Protein AF-A0A7S1ATF1-F1 (afdb_monomer_lite)

Radius of gyration: 12.48 Å; chains: 1; bounding box: 32×23×32 Å

Organism: Noctiluca scintillans (NCBI:txid2966)

Secondary structure (DSSP, 8-state):
--HHHHHHHHHHTS-TTTHHHHHHHHHH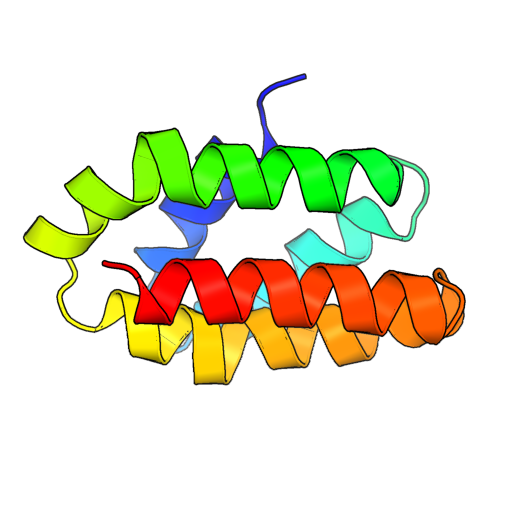HHHTTSS-HHHHHHHHHHIIIIIHHHHHHH-TTHHHHIIIIIHHHHHHHHTTTS-HHHHHHHHHHHHHHHH--

Foldseek 3Di:
DQVLLVLVLVLLPDDPVRNQVSLLVSLVCAQVPVNDPVRVLVNLVVNLPPPVVVVCVVPVCSLVCCVVRNLVSNCVSCVVPDDPVSNCVSSVVSNVSSVVD

pLDDT: mean 83.99, std 9.34, range [48.72, 93.44]

InterPro domains:
  IPR016024 Armadillo-type fold [SSF48371] (6-78)

Sequence (101 aa):
KAELPYILSQVVEARTDSRPPLFRLLVRLFTDELLSAVSVAEGLEQFMTASYPELLLDLPQLPQIIEKELLPCLRDGLKETLPPDQLSAVLENTRRSLEDR

Structure (mmCIF, N/CA/C/O backbone):
data_AF-A0A7S1ATF1-F1
#
_entry.id   AF-A0A7S1ATF1-F1
#
loop_
_atom_site.group_PDB
_atom_site.id
_atom_site.type_symbol
_atom_site.label_atom_id
_atom_site.label_alt_id
_atom_site.label_comp_id
_atom_site.label_asym_id
_atom_site.label_entity_id
_atom_site.label_seq_id
_atom_site.pdbx_PDB_ins_code
_atom_site.Cartn_x
_atom_site.Cartn_y
_atom_site.Cartn_z
_atom_site.occupancy
_atom_site.B_iso_or_equiv
_atom_site.auth_seq_id
_atom_site.auth_comp_id
_atom_site.auth_asym_id
_atom_site.auth_atom_id
_atom_site.pdbx_PDB_model_num
ATOM 1 N N . LYS A 1 1 ? -1.172 14.650 -12.412 1.00 48.72 1 LYS A N 1
ATOM 2 C CA . LYS A 1 1 ? -0.808 13.282 -11.976 1.00 48.72 1 LYS A CA 1
ATOM 3 C C . LYS A 1 1 ? -1.041 13.199 -10.471 1.00 48.72 1 LYS A C 1
ATOM 5 O O . LYS A 1 1 ? -0.131 13.493 -9.718 1.00 48.72 1 LYS A O 1
ATOM 10 N N . ALA A 1 2 ? -2.283 12.950 -10.057 1.00 55.50 2 ALA A N 1
ATOM 11 C CA . ALA A 1 2 ? -2.710 12.916 -8.649 1.00 55.50 2 ALA A CA 1
ATOM 12 C C . ALA A 1 2 ? -3.738 11.790 -8.413 1.00 55.50 2 ALA A C 1
ATOM 14 O O . ALA A 1 2 ? -4.550 11.848 -7.499 1.00 55.50 2 ALA A O 1
ATOM 15 N N . GLU A 1 3 ? -3.757 10.787 -9.293 1.00 76.12 3 GLU A N 1
ATOM 16 C CA . GLU A 1 3 ? -4.840 9.801 -9.332 1.00 76.12 3 GLU A CA 1
ATOM 17 C C . GLU A 1 3 ? -4.609 8.649 -8.352 1.00 76.12 3 GLU A C 1
ATOM 19 O O . GLU A 1 3 ? -5.575 8.125 -7.816 1.00 76.12 3 GLU A O 1
ATOM 24 N N . LEU A 1 4 ? -3.355 8.289 -8.044 1.00 80.81 4 LEU A N 1
ATOM 25 C CA . LEU A 1 4 ? -3.062 7.166 -7.143 1.00 80.81 4 LEU A CA 1
ATOM 26 C C . LEU A 1 4 ? -3.563 7.3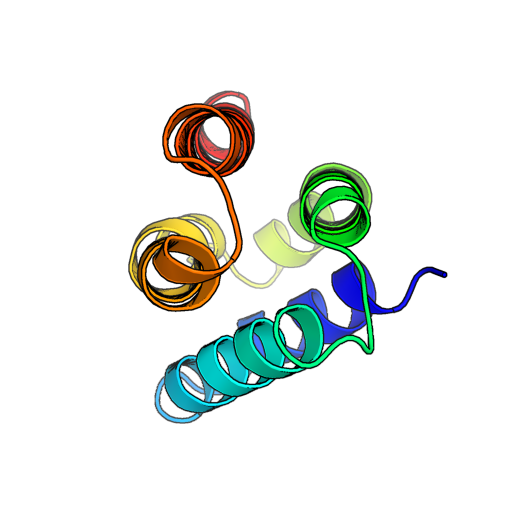99 -5.702 1.00 80.81 4 LEU A C 1
ATOM 28 O O . LEU A 1 4 ? -4.281 6.530 -5.216 1.00 80.81 4 LEU A O 1
ATOM 32 N N . PRO A 1 5 ? -3.285 8.534 -5.029 1.00 85.56 5 PRO A N 1
ATOM 33 C CA . PRO A 1 5 ? -3.807 8.774 -3.680 1.00 85.56 5 PRO A CA 1
ATOM 34 C C . PRO A 1 5 ? -5.333 8.705 -3.619 1.00 85.56 5 PRO A C 1
ATOM 36 O O . PRO A 1 5 ? -5.897 8.097 -2.713 1.00 85.56 5 PRO A O 1
ATOM 39 N N . TYR A 1 6 ? -5.988 9.273 -4.633 1.00 86.81 6 TYR A N 1
ATOM 40 C CA . TYR A 1 6 ? -7.439 9.280 -4.751 1.00 86.81 6 TYR A CA 1
ATOM 41 C C . TYR A 1 6 ? -8.014 7.882 -5.017 1.00 86.81 6 TYR A C 1
ATOM 43 O O . TYR A 1 6 ? -8.937 7.454 -4.340 1.00 86.81 6 TYR A O 1
ATOM 51 N N . ILE A 1 7 ? -7.471 7.122 -5.971 1.00 87.31 7 ILE A N 1
ATOM 52 C CA . ILE A 1 7 ? -7.956 5.760 -6.236 1.00 87.31 7 ILE A CA 1
ATOM 53 C C . ILE A 1 7 ? -7.700 4.874 -5.013 1.00 87.31 7 ILE A C 1
ATOM 55 O O . ILE A 1 7 ? -8.555 4.076 -4.637 1.00 87.31 7 ILE A O 1
ATOM 59 N N . LEU A 1 8 ? -6.544 5.026 -4.364 1.00 89.00 8 LEU A N 1
ATOM 60 C CA . LEU A 1 8 ? -6.194 4.241 -3.190 1.00 89.00 8 LEU A CA 1
ATOM 61 C C . LEU A 1 8 ? -7.120 4.539 -2.005 1.00 89.00 8 LEU A C 1
ATOM 63 O O . LEU A 1 8 ? -7.519 3.585 -1.340 1.00 89.00 8 LEU A O 1
ATOM 67 N N . SER A 1 9 ? -7.526 5.800 -1.788 1.00 90.12 9 SER A N 1
ATOM 68 C CA . SER A 1 9 ? -8.518 6.144 -0.758 1.00 90.12 9 SER A CA 1
ATOM 69 C C . SER A 1 9 ? -9.844 5.421 -0.990 1.00 90.12 9 SER A C 1
ATOM 71 O O . SER A 1 9 ? -10.343 4.744 -0.097 1.00 90.12 9 SER A O 1
ATOM 73 N N . GLN A 1 10 ? -10.334 5.421 -2.231 1.00 90.88 10 GLN A N 1
ATOM 74 C CA . GLN A 1 10 ? -11.572 4.720 -2.578 1.00 90.88 10 GLN A CA 1
ATOM 75 C C . GLN A 1 10 ? -11.459 3.199 -2.410 1.00 90.88 10 GLN A C 1
ATOM 77 O O . GLN A 1 10 ? -12.417 2.530 -2.019 1.00 90.88 10 GLN A O 1
ATOM 82 N N . VAL A 1 11 ? -10.290 2.623 -2.703 1.00 91.50 11 VAL A N 1
ATOM 83 C CA . VAL A 1 11 ? -10.084 1.176 -2.583 1.00 91.50 11 VAL A CA 1
ATOM 84 C C . VAL A 1 11 ? -9.997 0.736 -1.124 1.00 91.50 11 VAL A C 1
ATOM 86 O O . VAL A 1 11 ? -10.547 -0.313 -0.796 1.00 91.50 11 VAL A O 1
ATOM 89 N N . VAL A 1 12 ? -9.360 1.498 -0.230 1.00 91.38 12 VAL A N 1
ATOM 90 C CA . VAL A 1 12 ? -9.268 1.099 1.190 1.00 91.38 12 VAL A CA 1
ATOM 91 C C . VAL A 1 12 ? -10.621 1.151 1.906 1.00 91.38 12 VAL A C 1
ATOM 93 O O . VAL A 1 12 ? -10.866 0.330 2.793 1.00 91.38 12 VAL A O 1
ATOM 96 N N . GLU A 1 13 ? -11.514 2.042 1.471 1.00 89.75 13 GLU A N 1
ATOM 97 C CA . GLU A 1 13 ? -12.898 2.162 1.951 1.00 89.75 13 GLU A CA 1
ATOM 98 C C . GLU A 1 13 ? -13.838 1.082 1.384 1.00 89.75 13 GLU A C 1
ATOM 100 O O . GLU A 1 13 ? -14.938 0.866 1.902 1.00 89.75 13 GLU A O 1
ATOM 105 N N . ALA A 1 14 ? -13.425 0.366 0.333 1.00 90.50 14 ALA A N 1
ATOM 106 C CA . ALA A 1 14 ? -14.230 -0.697 -0.251 1.00 90.50 14 ALA A CA 1
ATOM 107 C C . ALA A 1 14 ? -14.420 -1.880 0.717 1.00 90.50 14 ALA A C 1
ATOM 109 O O . ALA A 1 14 ? -13.652 -2.114 1.656 1.00 90.50 14 ALA A O 1
ATOM 110 N N . ARG A 1 15 ? -15.456 -2.684 0.450 1.00 86.19 15 ARG A N 1
ATOM 111 C CA . ARG A 1 15 ? -15.754 -3.895 1.228 1.00 86.19 15 ARG A CA 1
ATOM 112 C C . ARG A 1 15 ? -14.573 -4.872 1.184 1.00 86.19 15 ARG A C 1
ATOM 114 O O . ARG A 1 15 ? -13.915 -5.008 0.154 1.00 86.19 15 ARG A O 1
ATOM 121 N N . THR A 1 16 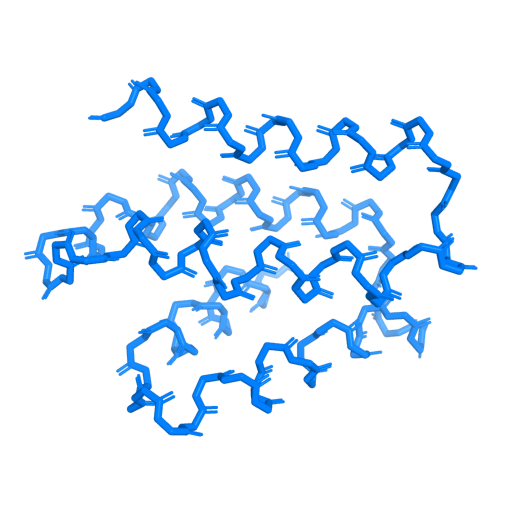? -14.342 -5.584 2.286 1.00 85.75 16 THR A N 1
ATOM 122 C CA . THR A 1 16 ? -13.205 -6.504 2.474 1.00 85.75 16 THR A CA 1
ATOM 123 C C . THR A 1 16 ? -13.057 -7.547 1.360 1.00 85.75 16 THR A C 1
ATOM 125 O O . THR A 1 16 ? -11.944 -7.892 0.985 1.00 85.75 16 THR A O 1
ATOM 128 N N . ASP A 1 17 ? -14.165 -8.040 0.809 1.00 86.81 17 ASP A N 1
ATOM 129 C CA . ASP A 1 17 ? -14.203 -8.988 -0.311 1.00 86.81 17 ASP A CA 1
ATOM 130 C C . ASP A 1 17 ? -13.786 -8.356 -1.652 1.00 86.81 17 ASP A C 1
ATOM 132 O O . ASP A 1 17 ? -13.201 -9.027 -2.506 1.00 86.81 17 ASP A O 1
ATOM 136 N N . SER A 1 18 ? -14.022 -7.055 -1.816 1.00 88.44 18 SER A N 1
ATOM 137 C CA . SER A 1 18 ? -13.684 -6.289 -3.018 1.00 88.44 18 SER A CA 1
ATOM 138 C C . SER A 1 18 ? -12.258 -5.730 -3.013 1.00 88.44 18 SER A C 1
ATOM 140 O O . SER A 1 18 ? -11.703 -5.493 -4.085 1.00 88.44 18 SER A O 1
ATOM 142 N N . ARG A 1 19 ? -11.627 -5.527 -1.849 1.00 91.31 19 ARG A N 1
ATOM 143 C CA . ARG A 1 19 ? -10.297 -4.890 -1.770 1.00 91.31 19 ARG A CA 1
ATOM 144 C C . ARG A 1 19 ? -9.172 -5.668 -2.459 1.00 91.31 19 ARG A C 1
ATOM 146 O O . ARG A 1 19 ? -8.477 -5.063 -3.274 1.00 91.31 19 ARG A O 1
ATOM 153 N N . PRO A 1 20 ? -8.980 -6.985 -2.244 1.00 87.62 20 PRO A N 1
ATOM 154 C CA . PRO A 1 20 ? -7.870 -7.709 -2.867 1.00 87.62 20 PRO A CA 1
ATOM 155 C C . PRO A 1 20 ? -7.850 -7.665 -4.407 1.00 87.62 20 PRO A C 1
ATOM 157 O O . PRO A 1 20 ? -6.783 -7.428 -4.980 1.00 87.62 20 PRO A O 1
ATOM 160 N N . PRO A 1 21 ? -8.969 -7.879 -5.136 1.00 88.31 21 PRO A N 1
ATOM 161 C CA . PRO A 1 21 ? -8.959 -7.715 -6.588 1.00 88.31 21 PRO A CA 1
ATOM 162 C C . PRO A 1 21 ? -8.739 -6.259 -7.022 1.00 88.31 21 PRO A C 1
ATOM 164 O O . PRO A 1 21 ? -8.073 -6.054 -8.035 1.00 88.31 21 PRO A O 1
ATOM 167 N N . LEU A 1 22 ? -9.214 -5.266 -6.261 1.00 91.12 22 LEU A N 1
ATOM 168 C CA . LEU A 1 22 ? -8.973 -3.847 -6.548 1.00 91.12 22 LEU A CA 1
ATOM 169 C C . LEU A 1 22 ? -7.506 -3.447 -6.341 1.00 91.12 22 LEU A C 1
ATOM 171 O O . LEU A 1 22 ? -6.949 -2.763 -7.193 1.00 91.12 22 LEU A O 1
ATOM 175 N N . PHE A 1 23 ? -6.845 -3.928 -5.284 1.00 89.94 23 PHE A N 1
ATOM 176 C CA . PHE A 1 23 ? -5.407 -3.717 -5.091 1.00 89.94 23 PHE A CA 1
ATOM 177 C C . PHE A 1 23 ? -4.592 -4.344 -6.218 1.00 89.94 23 PHE A C 1
ATOM 179 O O . PHE A 1 23 ? -3.692 -3.703 -6.750 1.00 89.94 23 PHE A O 1
ATOM 186 N N . ARG A 1 24 ? -4.933 -5.564 -6.650 1.00 86.88 24 ARG A N 1
ATOM 187 C CA . ARG A 1 24 ? -4.273 -6.192 -7.806 1.00 86.88 24 ARG A CA 1
ATOM 188 C C . ARG A 1 24 ? -4.496 -5.419 -9.102 1.00 86.88 24 ARG A C 1
ATOM 190 O O . ARG A 1 24 ? 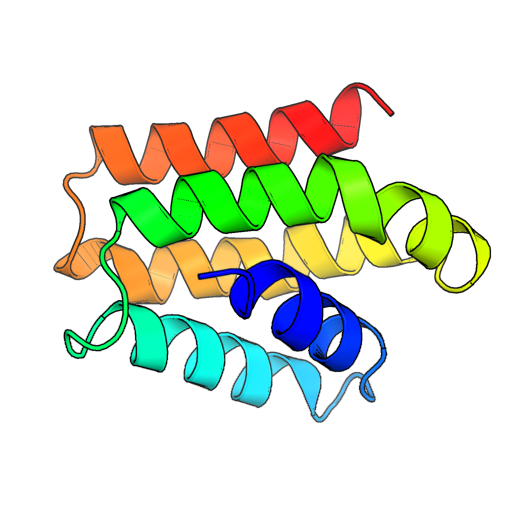-3.578 -5.343 -9.913 1.00 86.88 24 ARG A O 1
ATOM 197 N N . LEU A 1 25 ? -5.692 -4.864 -9.307 1.00 85.56 25 LEU A N 1
ATOM 198 C CA . LEU A 1 25 ? -5.982 -4.016 -10.461 1.00 85.56 25 LEU A CA 1
ATOM 199 C C . LEU A 1 25 ? -5.152 -2.730 -10.420 1.00 85.56 25 LEU A C 1
ATOM 201 O O . LEU A 1 25 ? -4.505 -2.423 -11.412 1.00 85.56 25 LEU A O 1
ATOM 205 N N . LEU A 1 26 ? -5.118 -2.039 -9.275 1.00 85.19 26 LEU A N 1
ATOM 206 C CA . LEU A 1 26 ? -4.244 -0.886 -9.033 1.00 85.19 26 LEU A CA 1
ATOM 207 C C . LEU A 1 26 ? -2.806 -1.235 -9.418 1.00 85.19 26 LEU A C 1
ATOM 209 O O . LEU A 1 26 ? -2.247 -0.600 -10.299 1.00 85.19 26 LEU A O 1
ATOM 213 N N . VAL A 1 27 ? -2.250 -2.304 -8.841 1.00 82.88 27 VAL A N 1
ATOM 214 C CA . VAL A 1 27 ? -0.881 -2.762 -9.117 1.00 82.88 27 VAL A CA 1
ATOM 215 C C . VAL A 1 27 ? -0.642 -3.021 -10.608 1.00 82.88 27 VAL A C 1
ATOM 217 O O . VAL A 1 27 ? 0.358 -2.552 -11.140 1.00 82.88 27 VAL A O 1
ATOM 220 N N . ARG A 1 28 ? -1.573 -3.679 -11.308 1.00 81.31 28 ARG A N 1
ATOM 221 C CA . ARG A 1 28 ? -1.463 -3.916 -12.759 1.00 81.31 28 ARG A CA 1
ATOM 222 C C . ARG A 1 28 ? -1.494 -2.641 -13.595 1.00 81.31 28 ARG A C 1
ATOM 224 O O . ARG A 1 28 ? -0.743 -2.532 -14.556 1.00 81.31 28 ARG A O 1
ATOM 231 N N . LEU A 1 29 ? -2.315 -1.663 -13.214 1.00 77.75 29 LEU A N 1
ATOM 232 C CA . LEU A 1 29 ? -2.326 -0.352 -13.868 1.00 77.75 29 LEU A CA 1
ATOM 233 C C . LEU A 1 29 ? -0.967 0.362 -13.738 1.00 77.75 29 LEU A C 1
ATOM 235 O O . LEU A 1 29 ? -0.638 1.192 -14.578 1.00 77.75 29 LEU A O 1
ATOM 239 N N . PHE A 1 30 ? -0.157 0.025 -12.730 1.00 72.31 30 PHE A N 1
ATOM 240 C CA . PHE A 1 30 ? 1.208 0.543 -12.589 1.00 72.31 30 PHE A CA 1
ATOM 241 C C . PHE A 1 30 ? 2.264 -0.279 -13.343 1.00 72.31 30 PHE A C 1
ATOM 243 O O . PHE A 1 30 ? 3.305 0.260 -13.704 1.00 72.31 30 PHE A O 1
ATOM 250 N N . THR A 1 31 ? 2.039 -1.571 -13.586 1.00 70.25 31 THR A N 1
ATOM 251 C CA . THR A 1 31 ? 3.012 -2.418 -14.298 1.00 70.25 31 THR A CA 1
ATOM 252 C C . THR A 1 31 ? 2.859 -2.358 -15.815 1.00 70.25 31 THR A C 1
ATOM 254 O O . THR A 1 31 ? 3.860 -2.436 -16.519 1.00 70.25 31 THR A O 1
ATOM 257 N N . ASP A 1 32 ? 1.639 -2.160 -16.323 1.00 67.50 32 ASP A N 1
ATOM 258 C CA . ASP A 1 32 ? 1.323 -2.175 -17.762 1.00 67.50 32 ASP A CA 1
ATOM 259 C C . ASP A 1 32 ? 1.518 -0.790 -18.431 1.00 67.50 32 ASP A C 1
ATOM 261 O O . ASP A 1 32 ? 0.722 -0.359 -19.261 1.00 67.50 32 ASP A O 1
ATOM 265 N N . GLU A 1 33 ? 2.583 -0.072 -18.054 1.00 58.78 33 GLU A N 1
ATOM 266 C CA . GLU A 1 33 ? 3.059 1.194 -18.657 1.00 58.78 33 GLU A CA 1
ATOM 267 C C . GLU A 1 33 ? 2.155 2.445 -18.534 1.00 58.78 33 GLU A C 1
ATOM 269 O O . GLU A 1 33 ? 2.527 3.516 -19.018 1.00 58.78 33 GLU A O 1
ATOM 274 N N . LEU A 1 34 ? 1.014 2.389 -17.837 1.00 57.91 34 LEU A N 1
ATOM 275 C CA . LEU A 1 34 ? 0.160 3.574 -17.629 1.00 57.91 34 LEU A CA 1
ATOM 276 C C . LEU A 1 34 ? 0.739 4.565 -16.599 1.00 57.91 34 LEU A C 1
ATOM 278 O O . LEU A 1 34 ? 0.541 5.777 -16.727 1.00 57.91 34 LEU A O 1
ATOM 282 N N . LEU A 1 35 ? 1.476 4.085 -15.591 1.00 58.69 35 LEU A N 1
ATOM 283 C CA . LEU A 1 35 ? 2.070 4.896 -14.521 1.00 58.69 35 LEU A CA 1
ATOM 284 C C . LEU A 1 35 ? 3.431 4.298 -14.122 1.00 58.69 35 LEU A C 1
ATOM 286 O O . LEU A 1 35 ? 3.513 3.117 -13.824 1.00 58.69 35 LEU A O 1
ATOM 290 N N . SER A 1 36 ? 4.516 5.083 -14.129 1.00 67.38 36 SER A N 1
ATOM 291 C CA . SER A 1 36 ? 5.864 4.552 -13.862 1.00 67.38 36 SER A CA 1
ATOM 292 C C . SER A 1 36 ? 6.036 4.121 -12.401 1.00 67.38 36 SER A C 1
ATOM 294 O O . SER A 1 36 ? 5.378 4.644 -11.505 1.00 67.38 36 SER A O 1
ATOM 296 N N . ALA A 1 37 ? 6.981 3.222 -12.124 1.00 63.47 37 ALA A N 1
ATOM 297 C CA . ALA A 1 37 ? 7.248 2.782 -10.755 1.00 63.47 37 ALA A CA 1
ATOM 298 C C . ALA A 1 37 ? 7.690 3.923 -9.809 1.00 63.47 37 ALA A C 1
ATOM 300 O O . ALA A 1 37 ? 7.374 3.903 -8.621 1.00 63.47 37 ALA A O 1
ATOM 301 N N . VAL A 1 38 ? 8.334 4.968 -10.343 1.00 65.94 38 VAL 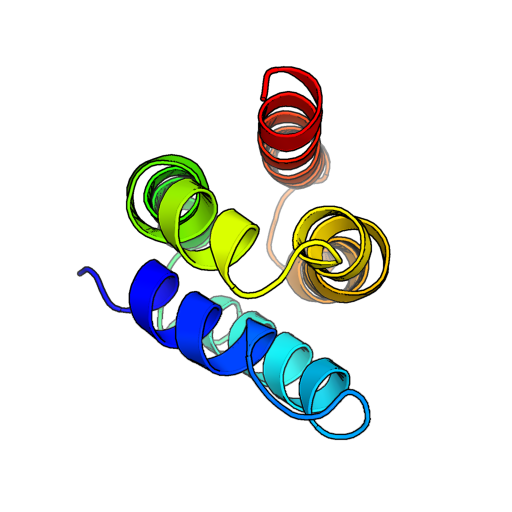A N 1
ATOM 302 C CA . VAL A 1 38 ? 8.609 6.221 -9.611 1.00 65.94 38 VAL A CA 1
ATOM 303 C C . VAL A 1 38 ? 7.302 6.893 -9.173 1.00 65.94 38 VAL A C 1
ATOM 305 O O . VAL A 1 38 ? 7.182 7.331 -8.034 1.00 65.94 38 VAL A O 1
ATOM 308 N N . SER A 1 39 ? 6.279 6.883 -10.033 1.00 75.00 39 SER A N 1
ATOM 309 C CA . SER A 1 39 ? 4.949 7.406 -9.705 1.00 75.00 39 SER A CA 1
ATOM 310 C C . SER A 1 39 ? 4.216 6.587 -8.634 1.00 75.00 39 SER A C 1
ATOM 312 O O . SER A 1 39 ? 3.327 7.128 -7.978 1.00 75.00 39 SER A O 1
ATOM 314 N N . VAL A 1 40 ? 4.582 5.316 -8.417 1.00 78.75 40 VAL A N 1
ATOM 315 C CA . VAL A 1 40 ? 4.024 4.500 -7.323 1.00 78.75 40 VAL A CA 1
ATOM 316 C C . VAL A 1 40 ? 4.559 4.969 -5.978 1.00 78.75 40 VAL A C 1
ATOM 318 O O . VAL A 1 40 ? 3.774 5.196 -5.063 1.00 78.75 40 VAL A O 1
ATOM 321 N N . ALA A 1 41 ? 5.877 5.149 -5.862 1.00 81.25 41 ALA A N 1
ATOM 322 C CA . ALA A 1 41 ? 6.496 5.630 -4.631 1.00 81.25 41 ALA A CA 1
ATOM 323 C C . ALA A 1 41 ? 5.961 7.020 -4.249 1.00 81.25 41 ALA A C 1
ATOM 325 O O . ALA A 1 41 ? 5.487 7.209 -3.131 1.00 81.25 41 ALA A O 1
ATOM 326 N N . GLU A 1 42 ? 5.945 7.950 -5.209 1.00 83.62 42 GLU A N 1
ATOM 327 C CA . GLU A 1 42 ? 5.421 9.307 -5.015 1.00 83.62 42 GLU A CA 1
ATOM 328 C C . GLU A 1 42 ? 3.932 9.308 -4.643 1.00 83.62 42 GLU A C 1
ATOM 330 O O . GLU A 1 42 ? 3.508 10.054 -3.763 1.00 83.62 42 GLU A O 1
ATOM 335 N N . GLY A 1 43 ? 3.109 8.478 -5.289 1.00 86.00 43 GLY A N 1
ATOM 336 C CA . GLY A 1 43 ? 1.680 8.444 -4.983 1.00 86.00 43 GLY A CA 1
ATOM 337 C C . GLY A 1 43 ? 1.354 7.729 -3.670 1.00 86.00 43 GLY A C 1
ATOM 338 O O . GLY A 1 43 ? 0.394 8.112 -3.007 1.00 86.00 43 GLY A O 1
ATOM 339 N N . LEU A 1 44 ? 2.155 6.746 -3.245 1.00 88.12 44 LEU A N 1
ATOM 340 C CA . LEU A 1 44 ? 2.050 6.176 -1.899 1.00 88.12 44 LEU A CA 1
ATOM 341 C C . LEU A 1 44 ? 2.438 7.211 -0.842 1.00 88.12 44 LEU A C 1
ATOM 343 O O . LEU A 1 44 ? 1.711 7.382 0.129 1.00 88.12 44 LEU A O 1
ATOM 347 N N . GLU A 1 45 ? 3.521 7.957 -1.049 1.00 88.69 45 GLU A N 1
ATOM 348 C CA . GLU A 1 45 ? 3.913 9.050 -0.155 1.00 88.69 45 GLU A CA 1
ATOM 349 C C . GLU A 1 45 ? 2.821 10.131 -0.064 1.00 88.69 45 GLU A C 1
ATOM 351 O O . GLU A 1 45 ? 2.437 10.555 1.030 1.00 88.69 45 GLU A O 1
ATOM 356 N N . GLN A 1 46 ? 2.242 10.528 -1.200 1.00 88.75 46 GLN A N 1
ATOM 357 C CA . GLN A 1 46 ? 1.114 11.461 -1.237 1.00 88.75 46 GLN A CA 1
ATOM 358 C C . GLN A 1 46 ? -0.124 10.909 -0.522 1.00 88.75 46 GLN A C 1
ATOM 360 O O . GLN A 1 46 ? -0.784 11.642 0.209 1.00 88.75 46 GLN A O 1
ATOM 365 N N . PHE A 1 47 ? -0.434 9.621 -0.673 1.00 90.88 47 PHE A N 1
ATOM 366 C CA . PHE A 1 47 ? -1.519 8.987 0.074 1.00 90.88 47 PHE A CA 1
ATOM 367 C C . PHE A 1 47 ? -1.263 9.035 1.585 1.00 90.88 47 PHE A C 1
ATOM 369 O O . PHE A 1 47 ? -2.135 9.467 2.339 1.00 90.88 47 PHE A O 1
ATOM 376 N N . MET A 1 48 ? -0.057 8.658 2.023 1.00 90.94 48 MET A N 1
ATOM 377 C CA . MET A 1 48 ? 0.328 8.643 3.439 1.00 90.94 48 MET A CA 1
ATOM 378 C C . MET A 1 48 ? 0.319 10.037 4.078 1.00 90.94 48 MET A C 1
ATOM 380 O O . MET A 1 48 ? 0.131 10.166 5.288 1.00 90.94 48 MET A O 1
ATOM 384 N N . THR A 1 49 ? 0.528 11.089 3.287 1.00 89.88 49 THR A N 1
ATOM 385 C CA . THR A 1 49 ? 0.566 12.475 3.770 1.00 89.88 49 THR A CA 1
ATOM 386 C C . THR A 1 49 ? -0.789 13.173 3.703 1.00 89.88 49 THR A C 1
ATOM 388 O O . THR A 1 49 ? -1.142 13.861 4.658 1.00 89.88 49 THR A O 1
ATOM 391 N N . ALA A 1 50 ? -1.545 12.995 2.616 1.00 88.94 50 ALA A N 1
ATOM 392 C CA . ALA A 1 50 ? -2.761 13.762 2.347 1.00 88.94 50 ALA A CA 1
ATOM 393 C C . ALA A 1 50 ? -4.059 13.029 2.706 1.00 88.94 50 ALA A C 1
ATOM 395 O O . ALA A 1 50 ? -4.997 13.668 3.160 1.00 88.94 50 ALA A O 1
ATOM 396 N N . SER A 1 51 ? -4.137 11.711 2.502 1.00 90.00 51 SER A N 1
ATOM 397 C CA . SER A 1 51 ? -5.398 10.959 2.645 1.00 90.00 51 SER A CA 1
ATOM 398 C C . SER A 1 51 ? -5.416 10.059 3.875 1.00 90.00 51 SER A C 1
ATOM 400 O O . SER A 1 51 ? -6.453 9.905 4.512 1.00 90.00 51 SER A O 1
ATOM 402 N N . TYR A 1 52 ? -4.272 9.478 4.234 1.00 91.06 52 TYR A N 1
ATOM 403 C CA . TYR A 1 52 ? -4.163 8.545 5.351 1.00 91.06 52 TYR A CA 1
ATOM 404 C C . TYR A 1 52 ? -4.611 9.131 6.702 1.00 91.06 52 TYR A C 1
ATOM 406 O O . TYR A 1 52 ? -5.359 8.440 7.387 1.00 91.06 52 TYR A O 1
ATOM 414 N N . PRO A 1 53 ? -4.236 10.366 7.109 1.00 90.88 53 PRO A N 1
ATOM 415 C CA . PRO A 1 53 ? -4.647 10.899 8.410 1.00 90.88 53 PRO A CA 1
ATOM 416 C C . PRO A 1 53 ? -6.161 11.068 8.542 1.00 90.88 53 PRO A C 1
ATOM 418 O O . PRO A 1 53 ? -6.712 10.775 9.597 1.00 90.88 53 PRO A O 1
ATOM 421 N N . GLU A 1 54 ? -6.824 11.520 7.475 1.00 90.56 54 GLU A N 1
ATOM 422 C CA . GLU A 1 54 ? -8.279 11.694 7.451 1.00 90.56 54 GLU A CA 1
ATOM 423 C C . GLU A 1 54 ? -8.974 10.331 7.449 1.00 90.56 54 GLU A C 1
ATOM 425 O O . GLU A 1 54 ? -9.798 10.052 8.316 1.00 90.56 54 GLU A O 1
ATOM 430 N N . LEU A 1 55 ? -8.551 9.432 6.557 1.00 90.88 55 LEU A N 1
ATOM 431 C CA . LEU A 1 55 ? -9.107 8.085 6.471 1.00 90.88 55 LEU A CA 1
ATOM 432 C C . LEU A 1 55 ? -8.890 7.261 7.736 1.00 90.88 55 LEU A C 1
ATOM 434 O O . LEU A 1 55 ? -9.703 6.397 8.032 1.00 90.88 55 LEU A O 1
ATOM 438 N N . LEU A 1 56 ? -7.810 7.483 8.484 1.00 93.00 56 LEU A N 1
ATOM 439 C CA . LEU A 1 56 ? -7.560 6.764 9.730 1.00 93.00 56 LEU A CA 1
ATOM 440 C C . LEU A 1 56 ? -8.634 7.063 10.788 1.00 93.00 56 LEU A C 1
ATOM 442 O O . LEU A 1 56 ? -8.936 6.191 11.604 1.00 93.00 56 LEU A O 1
ATOM 446 N N . LEU A 1 57 ? -9.222 8.266 10.764 1.00 90.31 57 LEU A N 1
ATOM 447 C CA . LEU A 1 57 ? -10.311 8.643 11.667 1.00 90.31 57 LEU A CA 1
ATOM 448 C C . LEU A 1 57 ? -11.580 7.839 11.367 1.00 90.31 57 LEU A C 1
ATOM 450 O O . LEU A 1 57 ? -12.228 7.346 12.291 1.00 90.31 57 LEU A O 1
ATOM 454 N N . ASP A 1 58 ? -11.896 7.672 10.083 1.00 91.75 58 ASP A N 1
ATOM 455 C CA . ASP A 1 58 ? -13.087 6.952 9.621 1.00 91.75 58 ASP A CA 1
ATOM 456 C C . ASP A 1 58 ? -12.873 5.429 9.563 1.00 91.75 58 ASP A C 1
ATOM 458 O O . ASP A 1 58 ? -13.810 4.640 9.708 1.00 91.75 58 ASP A O 1
ATOM 462 N N . LEU A 1 59 ? -11.622 5.001 9.387 1.00 91.06 59 LEU A N 1
ATOM 463 C CA . LEU A 1 59 ? -11.211 3.619 9.178 1.00 91.06 59 LEU A CA 1
ATOM 464 C C . LEU A 1 59 ? -10.016 3.251 10.082 1.00 91.06 59 LEU A C 1
ATOM 466 O O . LEU A 1 59 ? -8.889 3.112 9.601 1.00 91.06 59 LEU A O 1
ATOM 470 N N . PRO A 1 60 ? -10.233 2.989 11.385 1.00 92.62 60 PRO A N 1
ATOM 471 C CA . PRO A 1 60 ? -9.155 2.675 12.334 1.00 92.62 60 PRO A CA 1
ATOM 472 C C . PRO A 1 60 ? -8.332 1.428 11.971 1.00 92.62 60 PRO A C 1
ATOM 474 O O . PRO A 1 60 ? -7.193 1.265 12.402 1.00 92.62 60 PRO A O 1
ATOM 477 N N . GLN A 1 61 ? -8.901 0.520 11.175 1.00 92.50 61 GLN A N 1
ATOM 478 C CA . GLN A 1 61 ? -8.225 -0.667 10.653 1.00 92.50 61 GLN A CA 1
ATOM 479 C C . GLN A 1 61 ? -7.329 -0.393 9.432 1.00 92.50 61 GLN A C 1
ATOM 481 O O . GLN A 1 61 ? -6.677 -1.323 8.955 1.00 92.50 61 GLN A O 1
ATOM 486 N N . LEU A 1 62 ? -7.271 0.843 8.925 1.00 92.44 62 LEU A N 1
ATOM 487 C CA . LEU A 1 62 ? -6.458 1.239 7.772 1.00 92.44 62 LEU A CA 1
ATOM 488 C C . LEU A 1 62 ? -4.990 0.777 7.842 1.00 92.44 62 LEU A C 1
ATOM 490 O O . LEU A 1 62 ? -4.526 0.225 6.842 1.00 92.44 62 LEU A O 1
ATOM 494 N N . PRO A 1 63 ? -4.269 0.872 8.981 1.00 93.44 63 PRO A N 1
ATOM 495 C CA . PRO A 1 63 ? -2.894 0.379 9.059 1.00 93.44 63 PRO A CA 1
ATOM 496 C C . PRO A 1 63 ? -2.807 -1.125 8.764 1.00 93.44 63 PRO A C 1
ATOM 498 O O . PRO A 1 63 ? -1.940 -1.577 8.018 1.00 93.44 63 PRO A O 1
ATOM 501 N N . GLN A 1 64 ? -3.763 -1.908 9.282 1.00 93.44 64 GLN A N 1
ATOM 502 C CA . GLN A 1 64 ? -3.815 -3.351 9.039 1.00 93.44 64 GLN A CA 1
ATOM 503 C C . GLN A 1 64 ? -4.174 -3.679 7.591 1.00 93.44 64 GLN A C 1
ATOM 505 O O . GLN A 1 64 ? -3.647 -4.648 7.051 1.00 93.44 64 GLN A O 1
ATOM 510 N N . ILE A 1 65 ? -5.057 -2.896 6.967 1.00 93.06 65 ILE A N 1
ATOM 511 C CA . ILE A 1 65 ? -5.412 -3.058 5.551 1.00 93.06 65 ILE A CA 1
ATOM 512 C C . ILE A 1 65 ? -4.173 -2.828 4.689 1.00 93.06 65 ILE A C 1
ATOM 514 O O . ILE A 1 65 ? -3.860 -3.638 3.818 1.00 93.06 65 ILE A O 1
ATOM 518 N N . ILE A 1 66 ? -3.427 -1.756 4.957 1.00 92.06 66 ILE A N 1
ATOM 519 C CA . ILE A 1 66 ? -2.211 -1.453 4.205 1.00 92.06 66 ILE A CA 1
ATOM 520 C C . ILE A 1 66 ? -1.186 -2.574 4.388 1.00 92.06 66 ILE A C 1
ATOM 522 O O . ILE A 1 66 ? -0.677 -3.109 3.403 1.00 92.06 66 ILE A O 1
ATOM 526 N N . GLU A 1 67 ? -0.919 -2.984 5.627 1.00 91.81 67 GLU A N 1
ATOM 527 C CA . GLU A 1 67 ? 0.114 -3.979 5.903 1.00 91.81 67 GLU A CA 1
ATOM 528 C C . GLU A 1 67 ? -0.236 -5.386 5.396 1.00 91.81 67 GLU A C 1
ATOM 530 O O . GLU A 1 67 ? 0.631 -6.083 4.863 1.00 91.81 67 GLU A O 1
ATOM 535 N N . LYS A 1 68 ? -1.491 -5.819 5.558 1.00 92.31 68 LYS A N 1
ATOM 536 C CA . LYS A 1 68 ? -1.912 -7.197 5.260 1.00 92.31 68 LYS A CA 1
ATOM 537 C C . LYS A 1 68 ? -2.465 -7.379 3.852 1.00 92.31 68 LYS A C 1
ATOM 539 O O . LYS A 1 68 ? -2.516 -8.514 3.385 1.00 92.31 68 LYS A O 1
ATOM 544 N N . GLU A 1 69 ? -2.889 -6.308 3.184 1.00 91.94 69 GLU A N 1
ATOM 545 C CA . GLU A 1 69 ? -3.539 -6.396 1.872 1.00 91.94 69 GLU A CA 1
ATOM 546 C C . GLU A 1 69 ? -2.762 -5.630 0.797 1.0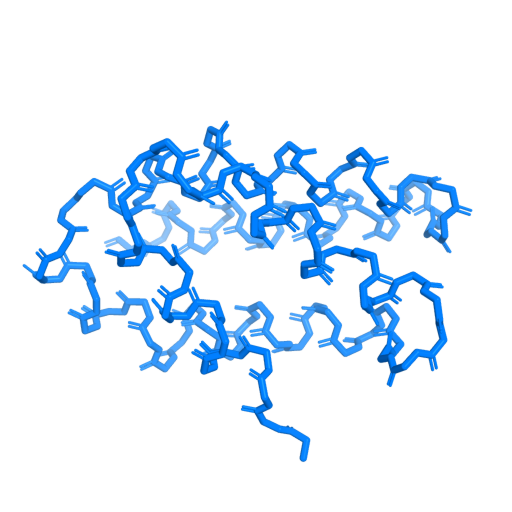0 91.94 69 GLU A C 1
ATOM 548 O O . GLU A 1 69 ? -2.391 -6.223 -0.218 1.00 91.94 69 GLU A O 1
ATOM 553 N N . LEU A 1 70 ? -2.448 -4.348 1.020 1.00 90.19 70 LEU A N 1
ATOM 554 C CA . LEU A 1 70 ? -1.791 -3.513 0.007 1.00 90.19 70 LEU A CA 1
ATOM 555 C C . LEU A 1 70 ? -0.315 -3.884 -0.206 1.00 90.19 70 LEU A C 1
ATOM 557 O O . LEU A 1 70 ? 0.090 -4.132 -1.342 1.00 90.19 70 LEU A O 1
ATOM 561 N N . LEU A 1 71 ? 0.494 -3.937 0.861 1.00 90.25 71 LEU A N 1
ATOM 562 C CA . LEU A 1 71 ? 1.932 -4.223 0.752 1.00 90.25 71 LEU A CA 1
ATOM 563 C C . LEU A 1 71 ? 2.224 -5.591 0.106 1.00 90.25 71 LEU A C 1
ATOM 565 O O . LEU A 1 71 ? 3.121 -5.652 -0.740 1.00 90.25 71 LEU A O 1
ATOM 569 N N . PRO A 1 72 ? 1.491 -6.679 0.423 1.00 91.00 72 PRO A N 1
ATOM 570 C CA . PRO A 1 72 ? 1.648 -7.946 -0.284 1.00 91.00 72 PRO A CA 1
ATOM 571 C C . PRO A 1 72 ? 1.318 -7.832 -1.774 1.00 91.00 72 PRO A C 1
ATOM 573 O O . PRO A 1 72 ? 2.087 -8.320 -2.598 1.00 91.00 72 PRO A O 1
ATOM 576 N N . CYS A 1 73 ? 0.241 -7.126 -2.141 1.00 88.56 73 CYS A N 1
ATOM 577 C CA . CYS A 1 73 ? -0.112 -6.925 -3.549 1.00 88.56 73 CYS A CA 1
ATOM 578 C C . CYS A 1 73 ? 0.971 -6.143 -4.308 1.00 88.56 73 CYS A C 1
ATOM 580 O O . CYS A 1 73 ? 1.320 -6.517 -5.428 1.00 88.56 73 CYS A O 1
ATOM 582 N N . LEU A 1 74 ? 1.520 -5.086 -3.700 1.00 86.50 74 LEU A N 1
ATOM 583 C CA . LEU A 1 74 ? 2.620 -4.307 -4.276 1.00 86.50 74 LEU A CA 1
ATOM 584 C C . LEU A 1 74 ? 3.872 -5.162 -4.457 1.00 86.50 74 LEU A C 1
ATOM 586 O O . LEU A 1 74 ? 4.471 -5.145 -5.527 1.00 86.50 74 LEU A O 1
ATOM 590 N N . ARG A 1 75 ? 4.243 -5.945 -3.438 1.00 87.94 75 ARG A N 1
ATOM 591 C CA . ARG A 1 75 ? 5.376 -6.871 -3.520 1.00 87.94 75 ARG A CA 1
ATOM 592 C C . ARG A 1 75 ? 5.206 -7.849 -4.676 1.00 87.94 75 ARG A C 1
ATOM 594 O O . ARG A 1 75 ? 6.121 -8.001 -5.478 1.00 87.94 75 ARG A O 1
ATOM 601 N N . ASP A 1 76 ? 4.050 -8.495 -4.761 1.00 87.19 76 ASP A N 1
ATOM 602 C CA . ASP A 1 76 ? 3.817 -9.554 -5.736 1.00 87.19 76 ASP A CA 1
ATOM 603 C C . ASP A 1 76 ? 3.722 -9.036 -7.168 1.00 87.19 76 ASP A C 1
ATOM 605 O O . ASP A 1 76 ? 4.181 -9.718 -8.084 1.00 87.19 76 ASP A O 1
ATOM 609 N N . GLY A 1 77 ? 3.131 -7.857 -7.374 1.00 82.62 77 GLY A N 1
ATOM 610 C CA . GLY A 1 77 ? 2.978 -7.314 -8.720 1.00 82.62 77 GLY A CA 1
ATOM 611 C C . GLY A 1 77 ? 4.167 -6.492 -9.205 1.00 82.62 77 GLY A C 1
ATOM 612 O O . GLY A 1 77 ? 4.425 -6.495 -10.399 1.00 82.62 77 GLY A O 1
ATOM 613 N N . LEU A 1 78 ? 4.942 -5.858 -8.320 1.00 81.19 78 LEU A N 1
ATOM 614 C CA . LEU A 1 78 ? 6.106 -5.064 -8.733 1.00 81.19 78 LEU A CA 1
ATOM 615 C C . LEU A 1 78 ? 7.410 -5.867 -8.805 1.00 81.19 78 LEU A C 1
ATOM 617 O O . LEU A 1 78 ? 8.378 -5.359 -9.361 1.00 81.19 78 LEU A O 1
ATOM 621 N N . LYS A 1 79 ? 7.467 -7.103 -8.290 1.00 82.81 79 LYS A N 1
ATOM 622 C CA . LYS A 1 79 ? 8.699 -7.924 -8.286 1.00 82.81 79 LYS A CA 1
ATOM 623 C C . LYS A 1 79 ? 9.316 -8.170 -9.668 1.00 82.81 79 LYS A C 1
ATOM 625 O O . LYS A 1 79 ? 10.523 -8.347 -9.755 1.00 82.81 79 LYS A O 1
ATOM 630 N N . GLU A 1 80 ? 8.498 -8.199 -10.720 1.00 79.12 80 GLU A N 1
ATOM 631 C CA . GLU A 1 80 ? 8.955 -8.413 -12.103 1.00 79.12 80 GLU A CA 1
ATOM 632 C C . GLU A 1 80 ? 9.273 -7.084 -12.815 1.00 79.12 80 GLU A C 1
ATOM 634 O O . GLU A 1 80 ? 9.886 -7.077 -13.879 1.00 79.12 80 GLU A O 1
ATOM 639 N N . THR A 1 81 ? 8.850 -5.953 -12.241 1.00 76.31 81 THR A N 1
ATOM 640 C CA . THR A 1 81 ? 8.953 -4.613 -12.846 1.00 76.31 81 THR A CA 1
ATOM 641 C C . THR A 1 81 ? 10.047 -3.767 -12.196 1.00 76.31 81 THR A C 1
ATOM 643 O O . THR A 1 81 ? 10.682 -2.954 -12.865 1.00 76.31 81 THR A O 1
ATOM 646 N N . LEU A 1 82 ? 10.276 -3.941 -10.893 1.00 76.94 82 LEU A N 1
ATOM 647 C CA . LEU A 1 82 ? 11.252 -3.194 -10.111 1.00 76.94 82 LEU A CA 1
ATOM 648 C C . LEU A 1 82 ? 12.435 -4.074 -9.695 1.00 76.94 82 LEU A C 1
ATOM 650 O O . LEU A 1 82 ? 12.231 -5.208 -9.258 1.00 76.94 82 LEU A O 1
ATOM 654 N N . PRO A 1 83 ? 13.669 -3.536 -9.712 1.00 83.38 83 PRO A N 1
ATOM 655 C CA . PRO A 1 83 ? 14.797 -4.177 -9.051 1.00 83.38 83 PRO A CA 1
ATOM 656 C C . PRO A 1 83 ? 14.507 -4.421 -7.557 1.00 83.38 83 PRO A C 1
ATOM 658 O O . PRO A 1 83 ? 13.866 -3.572 -6.924 1.00 83.38 83 PRO A O 1
ATOM 661 N N . PRO A 1 84 ? 15.020 -5.514 -6.958 1.00 83.81 84 PRO A N 1
ATOM 662 C CA . PRO A 1 84 ? 14.758 -5.862 -5.559 1.00 83.81 84 PRO A CA 1
ATOM 663 C C . PRO A 1 84 ? 15.060 -4.739 -4.560 1.00 83.81 84 PRO A C 1
ATOM 665 O O . PRO A 1 84 ? 14.299 -4.550 -3.610 1.00 83.81 84 PRO A O 1
ATOM 668 N N . ASP A 1 85 ? 16.121 -3.962 -4.789 1.00 85.06 85 ASP A N 1
ATOM 669 C CA . ASP A 1 85 ? 16.506 -2.846 -3.917 1.00 85.06 85 ASP A CA 1
ATOM 670 C C . ASP A 1 85 ? 15.473 -1.709 -3.946 1.00 85.06 85 ASP A C 1
ATOM 672 O O . ASP A 1 85 ? 15.108 -1.163 -2.906 1.00 85.06 85 ASP A O 1
ATOM 676 N N . GLN A 1 86 ? 14.939 -1.391 -5.131 1.00 81.38 86 GLN A N 1
ATOM 677 C CA . GLN A 1 86 ? 13.916 -0.353 -5.291 1.00 81.38 86 GLN A CA 1
ATOM 678 C C . GLN A 1 86 ? 12.576 -0.802 -4.707 1.00 81.38 86 GLN A C 1
ATOM 680 O O . GLN A 1 86 ? 11.919 -0.033 -4.008 1.00 81.38 86 GLN A O 1
ATOM 685 N N . LEU A 1 87 ? 12.190 -2.060 -4.941 1.00 83.56 87 LEU A N 1
ATOM 686 C CA . LEU A 1 87 ? 10.980 -2.632 -4.356 1.00 83.56 87 LEU A CA 1
ATOM 687 C C . LEU A 1 87 ? 11.044 -2.621 -2.824 1.00 83.56 87 LEU A C 1
ATOM 689 O O . LEU A 1 87 ? 10.088 -2.219 -2.163 1.00 83.56 87 LEU A O 1
ATOM 693 N N . SER A 1 88 ? 12.182 -3.029 -2.262 1.00 86.06 88 SER A N 1
ATOM 694 C CA . SER A 1 88 ? 12.391 -3.041 -0.813 1.00 86.06 88 SER A CA 1
ATOM 695 C C . SER A 1 88 ? 12.304 -1.631 -0.231 1.00 86.06 88 SER A C 1
ATOM 697 O O . SER A 1 88 ? 11.587 -1.434 0.746 1.00 86.06 88 SER A O 1
ATOM 699 N N . ALA A 1 89 ? 12.926 -0.640 -0.880 1.00 86.06 89 ALA A N 1
ATOM 700 C CA . ALA A 1 89 ? 12.863 0.756 -0.453 1.00 86.06 89 ALA A CA 1
ATOM 701 C C . ALA A 1 89 ? 11.425 1.308 -0.429 1.00 86.06 89 ALA A C 1
ATOM 703 O O . ALA A 1 89 ? 11.028 1.948 0.543 1.00 86.06 89 ALA A O 1
ATOM 704 N N . VAL A 1 90 ? 10.611 1.028 -1.455 1.00 83.75 90 VAL A N 1
ATOM 705 C CA . VAL A 1 90 ? 9.204 1.478 -1.509 1.00 83.75 90 VAL A CA 1
ATOM 706 C C . VAL A 1 90 ? 8.373 0.861 -0.383 1.00 83.75 90 VAL A C 1
ATOM 708 O O . VAL A 1 90 ? 7.615 1.562 0.295 1.00 83.75 90 VAL A O 1
ATOM 711 N N . LEU A 1 91 ? 8.522 -0.447 -0.157 1.00 86.31 91 LEU A N 1
ATOM 712 C CA . LEU A 1 91 ? 7.786 -1.154 0.892 1.00 86.31 91 LEU A CA 1
ATOM 713 C C . LEU A 1 91 ? 8.220 -0.697 2.291 1.00 86.31 91 LEU A C 1
ATOM 715 O O . LEU A 1 91 ? 7.370 -0.518 3.163 1.00 86.31 91 LEU A O 1
ATOM 719 N N . GLU A 1 92 ? 9.520 -0.492 2.506 1.00 87.75 92 GLU A N 1
ATOM 720 C CA . GLU A 1 92 ? 10.068 -0.048 3.788 1.00 87.75 92 GLU A CA 1
ATOM 721 C C . GLU A 1 92 ? 9.664 1.393 4.111 1.00 87.75 92 GLU A C 1
ATOM 723 O O . GLU A 1 92 ? 9.208 1.653 5.220 1.00 87.75 92 GLU A O 1
ATOM 728 N N . ASN A 1 93 ? 9.735 2.312 3.145 1.00 85.31 93 ASN A N 1
ATOM 729 C CA . ASN A 1 93 ? 9.298 3.697 3.340 1.00 85.31 93 ASN A CA 1
ATOM 730 C C . ASN A 1 93 ? 7.804 3.780 3.682 1.00 85.31 93 ASN A C 1
ATOM 732 O O . ASN A 1 93 ? 7.400 4.545 4.562 1.00 85.31 93 ASN A O 1
ATOM 736 N N . THR A 1 94 ? 6.986 2.955 3.021 1.00 84.44 94 THR A N 1
ATOM 737 C CA . THR A 1 94 ? 5.551 2.867 3.315 1.00 84.44 94 THR A CA 1
ATOM 738 C C . THR A 1 94 ? 5.317 2.309 4.717 1.00 84.44 94 THR A C 1
ATOM 740 O O . THR A 1 94 ? 4.522 2.869 5.464 1.00 84.44 94 THR A O 1
ATOM 743 N N . ARG A 1 95 ? 6.036 1.248 5.111 1.00 86.56 95 ARG A N 1
ATOM 744 C CA . ARG A 1 95 ? 5.931 0.673 6.460 1.00 86.56 95 ARG A CA 1
ATOM 745 C C . ARG A 1 95 ? 6.378 1.658 7.541 1.00 86.56 95 ARG A C 1
ATOM 747 O O . ARG A 1 95 ? 5.646 1.842 8.501 1.00 86.56 95 ARG A O 1
ATOM 754 N N . ARG A 1 96 ? 7.506 2.342 7.355 1.00 86.94 96 ARG A N 1
ATOM 755 C CA . ARG A 1 96 ? 7.997 3.361 8.295 1.00 86.94 96 ARG A CA 1
ATOM 756 C C . ARG A 1 96 ? 6.968 4.475 8.500 1.00 86.94 96 ARG A C 1
ATOM 758 O O . ARG A 1 96 ? 6.702 4.879 9.623 1.00 86.94 96 ARG A O 1
ATOM 765 N N . SER A 1 97 ? 6.297 4.885 7.421 1.00 84.50 97 SER A N 1
ATOM 766 C CA . SER A 1 97 ? 5.214 5.876 7.482 1.00 84.50 97 SER A CA 1
ATOM 767 C C . SER A 1 97 ? 3.990 5.418 8.290 1.00 84.50 97 SER A C 1
ATOM 769 O O . SER A 1 97 ? 3.209 6.270 8.709 1.00 84.50 97 SER A O 1
ATOM 771 N N . LEU A 1 98 ? 3.795 4.107 8.480 1.00 85.06 98 LEU A N 1
ATOM 772 C CA . LEU A 1 98 ? 2.760 3.553 9.361 1.00 85.06 98 LEU A CA 1
ATOM 773 C C . LEU A 1 98 ? 3.195 3.533 10.830 1.00 85.06 98 LEU A C 1
ATOM 775 O O . LEU A 1 98 ? 2.336 3.597 11.696 1.00 85.06 98 LEU A O 1
ATOM 779 N N . GLU A 1 99 ? 4.495 3.398 11.103 1.00 80.62 99 GLU A N 1
ATOM 780 C CA . GLU A 1 99 ? 5.052 3.302 12.461 1.00 80.62 99 GLU A CA 1
ATOM 781 C C . GLU A 1 99 ? 5.261 4.679 13.108 1.00 80.62 99 GLU A C 1
ATOM 783 O O . GLU A 1 99 ? 5.128 4.815 14.322 1.00 80.62 99 GLU A O 1
ATOM 788 N N . ASP A 1 100 ? 5.557 5.704 12.303 1.00 72.88 100 ASP A N 1
ATOM 789 C CA . ASP A 1 100 ? 5.792 7.080 12.763 1.00 72.88 100 ASP A CA 1
ATOM 790 C C . ASP A 1 100 ? 4.495 7.866 13.086 1.00 72.88 100 ASP A C 1
ATOM 792 O O . ASP A 1 100 ? 4.569 9.043 13.452 1.00 72.88 100 ASP A O 1
ATOM 796 N N . ARG A 1 101 ? 3.304 7.266 12.927 1.00 61.94 101 ARG A N 1
ATOM 797 C CA . ARG A 1 101 ? 1.988 7.931 13.043 1.00 61.94 101 ARG A CA 1
ATOM 798 C C . ARG A 1 101 ? 1.060 7.228 14.025 1.00 61.94 101 ARG A C 1
ATOM 800 O O . ARG A 1 101 ? 0.363 7.962 14.760 1.00 61.94 101 ARG A O 1
#